Protein AF-A0A7C2XCL0-F1 (afdb_monomer_lite)

Foldseek 3Di:
DDDPVPLDPAPWDKDWDFADDDPDVPDPPPPGRPIDIDTPSFRWDDWDDDDQKIKTWGQQVSVVHQLLPLPDRGATWIWMAGNVVRDIDTPSARFRAAWDDDDQKIKTWGQQVSNNHDLLPPPDRRFTWIWIAGNVVRDIDGPSWGAPDSDWDDDPPDIDGHTDDDDD

pLDDT: mean 84.04, std 18.56, range [31.97, 98.31]

Secondary structure (DSSP, 8-state):
---TT------EEEEEEEPPPP--TTS-S-----EEEEEEEEEEEEEEEETTEEEEEEEHHHHTS-SSSSS-S--EEEEEEETTTTEEEEEEEE--S-EEEETTEEEEEEEHHHHTS-SSSSS-S--EEEEEEETTTTEEEEEEEEEEEEEEEEETTEEEEEEPP---

Sequence (168 aa):
MKPIWAVSVIASILILGTLGLSSNPWMPDNALAQLTITNLGFSISGFLLDGNTLAFSVSESGEGTDLNNDSDTNDRVMHVYDVAADTTTNLELAAGGNFELDGNTLAFLVFESQQGTDLNGDSDTNDSVLHAYNVATDTTTNLELTVFSSNIGVDGNTLAFNAAESGE

Structure (mmCIF, N/CA/C/O backbone):
data_AF-A0A7C2XCL0-F1
#
_entry.id   AF-A0A7C2XCL0-F1
#
loop_
_atom_site.group_PDB
_atom_site.id
_atom_site.type_symbol
_atom_site.label_atom_id
_atom_site.label_alt_id
_atom_site.label_comp_id
_atom_site.label_asym_id
_atom_site.label_entity_id
_atom_site.label_seq_id
_atom_site.pdbx_PDB_ins_code
_atom_site.Cartn_x
_atom_site.Cartn_y
_atom_site.Cartn_z
_atom_site.occupancy
_atom_site.B_iso_or_equiv
_atom_site.auth_seq_id
_atom_site.auth_comp_id
_atom_site.auth_asym_id
_atom_site.auth_atom_id
_atom_site.pdbx_PDB_model_num
ATOM 1 N N . MET A 1 1 ? -23.462 21.934 1.770 1.00 37.75 1 MET A N 1
ATOM 2 C CA . MET A 1 1 ? -23.992 20.581 2.042 1.00 37.75 1 MET A CA 1
ATOM 3 C C . MET A 1 1 ? -24.512 20.012 0.733 1.00 37.75 1 MET A C 1
ATOM 5 O O . MET A 1 1 ? -25.431 20.595 0.170 1.00 37.75 1 MET A O 1
ATOM 9 N N . LYS A 1 2 ? -23.869 18.972 0.192 1.00 35.91 2 LYS A N 1
ATOM 10 C CA . LYS A 1 2 ? -24.334 18.299 -1.032 1.00 35.91 2 LYS A CA 1
ATOM 11 C C . LYS A 1 2 ? -25.440 17.283 -0.669 1.00 35.91 2 LYS A C 1
ATOM 13 O O . LYS A 1 2 ? -25.352 16.687 0.403 1.00 35.91 2 LYS A O 1
ATOM 18 N N . PRO A 1 3 ? -26.495 17.127 -1.488 1.00 31.97 3 PRO A N 1
ATOM 19 C CA . PRO A 1 3 ? -27.638 16.271 -1.170 1.00 31.97 3 PRO A CA 1
ATOM 20 C C . PRO A 1 3 ? -27.330 14.767 -1.303 1.00 31.97 3 PRO A C 1
ATOM 22 O O . PRO A 1 3 ? -26.630 14.341 -2.216 1.00 31.97 3 PRO A O 1
ATOM 25 N N . ILE A 1 4 ? -27.931 13.973 -0.409 1.00 47.56 4 ILE A N 1
ATOM 26 C CA . ILE A 1 4 ? -27.726 12.522 -0.191 1.00 47.56 4 ILE A CA 1
ATOM 27 C C . ILE A 1 4 ? -28.088 11.643 -1.410 1.00 47.56 4 ILE A C 1
ATOM 29 O O . ILE A 1 4 ? -27.643 10.508 -1.509 1.00 47.56 4 ILE A O 1
ATOM 33 N N . TRP A 1 5 ? -28.850 12.160 -2.374 1.00 40.94 5 TRP A N 1
ATOM 34 C CA . TRP A 1 5 ? -29.259 11.438 -3.590 1.00 40.94 5 TRP A CA 1
ATOM 35 C C . TRP A 1 5 ? -28.388 11.743 -4.822 1.00 40.94 5 TRP A C 1
ATOM 37 O O . TRP A 1 5 ? -28.681 11.257 -5.909 1.00 40.94 5 TRP A O 1
ATOM 47 N N . ALA A 1 6 ? -27.321 12.536 -4.662 1.00 32.91 6 ALA A N 1
ATOM 48 C CA . ALA A 1 6 ? -26.333 12.814 -5.709 1.00 32.91 6 ALA A CA 1
ATOM 49 C C . ALA A 1 6 ? -25.064 11.947 -5.594 1.00 32.91 6 ALA A C 1
ATOM 51 O O . ALA A 1 6 ? -24.083 12.208 -6.290 1.00 32.91 6 ALA A O 1
ATOM 52 N N . VAL A 1 7 ? -25.064 10.931 -4.725 1.00 38.62 7 VAL A N 1
ATOM 53 C CA . VAL A 1 7 ? -23.997 9.928 -4.697 1.00 38.62 7 VAL A CA 1
ATOM 54 C C . VAL A 1 7 ? -24.208 9.052 -5.925 1.00 38.62 7 VAL A C 1
ATOM 56 O O . VAL A 1 7 ? -25.071 8.175 -5.948 1.00 38.62 7 VAL A O 1
ATOM 59 N N . SER A 1 8 ? -23.477 9.380 -6.992 1.00 40.03 8 SER A N 1
ATOM 60 C CA . SER A 1 8 ? -23.238 8.466 -8.103 1.00 40.03 8 SER A CA 1
ATOM 61 C C . SER A 1 8 ? -22.913 7.093 -7.515 1.00 40.03 8 SER A C 1
ATOM 63 O O . SER A 1 8 ? -22.256 7.014 -6.479 1.00 40.03 8 SER A O 1
ATOM 65 N N . VAL A 1 9 ? -23.421 6.025 -8.124 1.00 40.53 9 VAL A N 1
ATOM 66 C CA . VAL A 1 9 ? -23.131 4.641 -7.730 1.00 40.53 9 VAL A CA 1
ATOM 67 C C . VAL A 1 9 ? -21.648 4.384 -8.011 1.00 40.53 9 VAL A C 1
ATOM 69 O O . VAL A 1 9 ? -21.281 3.834 -9.041 1.00 40.53 9 VAL A O 1
ATOM 72 N N . ILE A 1 10 ? -20.792 4.878 -7.129 1.00 46.12 10 ILE A N 1
ATOM 73 C CA . ILE A 1 10 ? -19.356 4.652 -7.101 1.00 46.12 10 ILE A CA 1
ATOM 74 C C . ILE A 1 10 ? -19.167 3.558 -6.055 1.00 46.12 10 ILE A C 1
ATOM 76 O O . ILE A 1 10 ? -19.815 3.601 -5.005 1.00 46.12 10 ILE A O 1
ATOM 80 N N . ALA A 1 11 ? -18.385 2.531 -6.380 1.00 53.34 11 ALA A N 1
ATOM 81 C CA . ALA A 1 11 ? -18.171 1.341 -5.563 1.00 53.34 11 ALA A CA 1
ATOM 82 C C . ALA A 1 11 ? -17.728 1.719 -4.139 1.00 53.34 11 ALA A C 1
ATOM 84 O O . ALA A 1 11 ? -16.547 1.899 -3.890 1.00 53.34 11 ALA A O 1
ATOM 85 N N . SER A 1 12 ? -18.692 1.873 -3.229 1.00 62.44 12 SER A N 1
ATOM 86 C CA . SER A 1 12 ? -18.478 2.375 -1.873 1.00 62.44 12 SER A CA 1
ATOM 87 C C . SER A 1 12 ? -18.279 1.211 -0.915 1.00 62.44 12 SER A C 1
ATOM 89 O O . SER A 1 12 ? -19.022 0.227 -0.991 1.00 62.44 12 SER A O 1
ATOM 91 N N . ILE A 1 13 ? -17.342 1.332 0.025 1.00 75.19 13 ILE A N 1
ATOM 92 C CA . ILE A 1 13 ? -17.220 0.350 1.103 1.00 75.19 13 ILE A CA 1
ATOM 93 C C . ILE A 1 13 ? -18.135 0.694 2.285 1.00 75.19 13 ILE A C 1
ATOM 95 O O . ILE A 1 13 ? -18.193 1.835 2.749 1.00 75.19 13 ILE A O 1
ATOM 99 N N . LEU A 1 14 ? -18.868 -0.319 2.756 1.00 74.19 14 LEU A N 1
ATOM 100 C CA . LEU A 1 14 ? -19.764 -0.247 3.906 1.00 74.19 14 LEU A CA 1
ATOM 101 C C . LEU A 1 14 ? -19.235 -1.148 5.020 1.00 74.19 14 LEU A C 1
ATOM 103 O O . LEU A 1 14 ? -19.034 -2.342 4.805 1.00 74.19 14 LEU A O 1
ATOM 107 N N . ILE A 1 15 ? -19.075 -0.588 6.215 1.00 71.50 15 ILE A N 1
ATOM 108 C CA . ILE A 1 15 ? -18.661 -1.328 7.409 1.00 71.50 15 ILE A CA 1
ATOM 109 C C . ILE A 1 15 ? -19.879 -1.538 8.303 1.00 71.50 15 ILE A C 1
ATOM 111 O O . ILE A 1 15 ? -20.634 -0.600 8.567 1.00 71.50 15 ILE A O 1
ATOM 115 N N . LEU A 1 16 ? -20.070 -2.779 8.755 1.00 65.50 16 LEU A N 1
ATOM 116 C CA . LEU A 1 16 ? -21.149 -3.185 9.652 1.00 65.50 16 LEU A CA 1
ATOM 117 C C . LEU A 1 16 ? -20.580 -3.486 11.042 1.00 65.50 16 LEU A C 1
ATOM 119 O O . LEU A 1 16 ? -19.841 -4.453 11.211 1.00 65.50 16 LEU A O 1
ATOM 123 N N . GLY A 1 17 ? -20.964 -2.690 12.040 1.00 60.72 17 GLY A N 1
ATOM 124 C CA . GLY A 1 17 ? -20.638 -2.930 13.450 1.00 60.72 17 GLY A CA 1
ATOM 125 C C . GLY A 1 17 ? -21.863 -3.351 14.264 1.00 60.72 17 GLY A C 1
ATOM 126 O O . GLY A 1 17 ? -22.971 -2.873 14.013 1.00 60.72 17 GLY A O 1
ATOM 127 N N . THR A 1 18 ? -21.683 -4.221 15.262 1.00 56.41 18 THR A N 1
ATOM 128 C CA . THR A 1 18 ? -22.744 -4.600 16.214 1.00 56.41 18 THR A CA 1
ATOM 129 C C . THR A 1 18 ? -22.603 -3.833 17.526 1.00 56.41 18 THR A C 1
ATOM 131 O O . THR A 1 18 ? -21.598 -3.984 18.220 1.00 56.41 18 THR A O 1
ATOM 134 N N . LEU A 1 19 ? -23.624 -3.072 17.925 1.00 54.34 19 LEU A N 1
ATOM 135 C CA . LEU A 1 19 ? -23.718 -2.540 19.289 1.00 54.34 19 LEU A CA 1
ATOM 136 C C . LEU A 1 19 ? -24.223 -3.632 20.247 1.00 54.34 19 LEU A C 1
ATOM 138 O O . LEU A 1 19 ? -25.243 -4.273 19.988 1.00 54.34 19 LEU A O 1
ATOM 142 N N . GLY A 1 20 ? -23.489 -3.859 21.342 1.00 50.53 20 GLY A N 1
ATOM 143 C CA . GLY A 1 20 ? -23.779 -4.898 22.333 1.00 50.53 20 GLY A CA 1
ATOM 144 C C . GLY A 1 20 ? -25.173 -4.786 22.962 1.00 50.53 20 GLY A C 1
ATOM 145 O O . GLY A 1 20 ? -25.697 -3.694 23.181 1.00 50.53 20 GLY A O 1
ATOM 146 N N . LEU A 1 21 ? -25.768 -5.943 23.270 1.00 51.09 21 LEU A N 1
ATOM 147 C CA . LEU A 1 21 ? -27.083 -6.055 23.902 1.00 51.09 21 LEU A CA 1
ATOM 148 C C . LEU A 1 21 ? -27.059 -5.437 25.305 1.00 51.09 21 LEU A C 1
ATOM 150 O O . LEU A 1 21 ? -26.259 -5.837 26.152 1.00 51.09 21 LEU A O 1
ATOM 154 N N . SER A 1 22 ? -27.981 -4.518 25.597 1.00 48.88 22 SER A N 1
ATOM 155 C CA . SER A 1 22 ? -28.279 -4.192 26.991 1.00 48.88 22 SER A CA 1
ATOM 156 C C . SER A 1 22 ? -28.918 -5.423 27.637 1.00 48.88 22 SER A C 1
ATOM 158 O O . SER A 1 22 ? -29.962 -5.881 27.171 1.00 48.88 22 SER A O 1
ATOM 160 N N . SER A 1 23 ? -28.337 -5.946 28.715 1.00 51.66 23 SER A N 1
ATOM 161 C CA . SER A 1 23 ? -28.905 -7.039 29.514 1.00 51.66 23 SER A CA 1
ATOM 162 C C . SER A 1 23 ? -30.081 -6.557 30.375 1.00 51.66 23 SER A C 1
ATOM 164 O O . SER A 1 23 ? -30.092 -6.730 31.591 1.00 51.66 23 SER A O 1
ATOM 166 N N . ASN A 1 24 ? -31.075 -5.908 29.762 1.00 51.81 24 ASN A N 1
ATOM 167 C CA . ASN A 1 24 ? -32.286 -5.486 30.451 1.00 51.81 24 ASN A CA 1
ATOM 168 C C . ASN A 1 24 ? -33.239 -6.690 30.585 1.00 51.81 24 ASN A C 1
ATOM 170 O O . ASN A 1 24 ? -33.809 -7.105 29.575 1.00 51.81 24 ASN A O 1
ATOM 174 N N . PRO A 1 25 ? -33.471 -7.235 31.797 1.00 60.84 25 PRO A N 1
ATOM 175 C CA . PRO A 1 25 ? -34.264 -8.456 31.987 1.00 60.84 25 PRO A CA 1
ATOM 176 C C . PRO A 1 25 ? -35.756 -8.298 31.650 1.00 60.84 25 PRO A C 1
ATOM 178 O O . PRO A 1 25 ? -36.504 -9.269 31.715 1.00 60.84 25 PRO A O 1
ATOM 181 N N . TRP A 1 26 ? -36.201 -7.076 31.339 1.00 63.38 26 TRP A N 1
ATOM 182 C CA . TRP A 1 26 ? -37.605 -6.723 31.114 1.00 63.38 26 TRP A CA 1
ATOM 183 C C . TRP A 1 26 ? -37.945 -6.393 29.651 1.00 63.38 26 TRP A C 1
ATOM 185 O O . TRP A 1 26 ? -39.059 -5.944 29.383 1.00 63.38 26 TRP A O 1
ATOM 195 N N . MET A 1 27 ? -37.026 -6.607 28.700 1.00 55.31 27 MET A N 1
ATOM 196 C CA . MET A 1 27 ? -37.326 -6.535 27.263 1.00 55.31 27 MET A CA 1
ATOM 197 C C . MET A 1 27 ? -37.438 -7.953 26.673 1.00 55.31 27 MET A C 1
ATOM 199 O O . MET A 1 27 ? -36.535 -8.753 26.899 1.00 55.31 27 MET A O 1
ATOM 203 N N . PRO A 1 28 ? -38.518 -8.292 25.938 1.00 53.47 28 PRO A N 1
ATOM 204 C CA . PRO A 1 28 ? -38.598 -9.557 25.205 1.00 53.47 28 PRO A CA 1
ATOM 205 C C . PRO A 1 28 ? -37.502 -9.636 24.119 1.00 53.47 28 PRO A C 1
ATOM 207 O O . PRO A 1 28 ? -36.980 -8.603 23.706 1.00 53.47 28 PRO A O 1
ATOM 210 N N . ASP A 1 29 ? -37.147 -10.857 23.695 1.00 51.31 29 ASP A N 1
ATOM 211 C CA . ASP A 1 29 ? -35.982 -11.280 22.875 1.00 51.31 29 ASP A CA 1
ATOM 212 C C . ASP A 1 29 ? -35.855 -10.687 21.444 1.00 51.31 29 ASP A C 1
ATOM 214 O O . ASP A 1 29 ? -35.452 -11.357 20.494 1.00 51.31 29 ASP A O 1
ATOM 218 N N . ASN A 1 30 ? -36.173 -9.413 21.245 1.00 51.00 30 ASN A N 1
ATOM 219 C CA . ASN A 1 30 ? -36.037 -8.698 19.978 1.00 51.00 30 ASN A CA 1
ATOM 220 C C . ASN A 1 30 ? -35.158 -7.442 20.078 1.00 51.00 30 ASN A C 1
ATOM 222 O O . ASN A 1 30 ? -35.271 -6.541 19.245 1.00 51.00 30 ASN A O 1
ATOM 226 N N . ALA A 1 31 ? -34.240 -7.399 21.050 1.00 53.03 31 ALA A N 1
ATOM 227 C CA . ALA A 1 31 ? -33.105 -6.481 21.024 1.00 53.03 31 ALA A CA 1
ATOM 228 C C . ALA A 1 31 ? -32.174 -6.878 19.865 1.00 53.03 31 ALA A C 1
ATOM 230 O O . ALA A 1 31 ? -31.180 -7.572 20.045 1.00 53.03 31 ALA A O 1
ATOM 231 N N . LEU A 1 32 ? -32.534 -6.497 18.641 1.00 52.66 32 LEU A N 1
ATOM 232 C CA . LEU A 1 32 ? -31.613 -6.558 17.517 1.00 52.66 32 LEU A CA 1
ATOM 233 C C . LEU A 1 32 ? -30.418 -5.684 17.902 1.00 52.66 32 LEU A C 1
ATOM 235 O O . LEU A 1 32 ? -30.609 -4.509 18.220 1.00 52.66 32 LEU A O 1
ATOM 239 N N . ALA A 1 33 ? -29.211 -6.255 17.917 1.00 57.28 33 ALA A N 1
ATOM 240 C CA . ALA A 1 33 ? -27.991 -5.461 17.972 1.00 57.28 33 ALA A CA 1
ATOM 241 C C . ALA A 1 33 ? -28.146 -4.336 16.943 1.00 57.28 33 ALA A C 1
ATOM 243 O O . ALA A 1 33 ? -28.426 -4.606 15.770 1.00 57.28 33 ALA A O 1
ATOM 244 N N . GLN A 1 34 ? -28.080 -3.082 17.392 1.00 61.16 34 GLN A N 1
ATOM 245 C CA . GLN A 1 34 ? -28.217 -1.966 16.474 1.00 61.16 34 GLN A CA 1
ATOM 246 C C . GLN A 1 34 ? -27.005 -2.018 15.551 1.00 61.16 34 GLN A C 1
ATOM 248 O O . GLN A 1 34 ? -25.865 -1.869 15.991 1.00 61.16 34 GLN A O 1
ATOM 253 N N . LEU A 1 35 ? -27.273 -2.327 14.287 1.00 67.50 35 LEU A N 1
ATOM 254 C CA . LEU A 1 35 ? -26.265 -2.359 13.251 1.00 67.50 35 LEU A CA 1
ATOM 255 C C . LEU A 1 35 ? -25.923 -0.913 12.902 1.00 67.50 35 LEU A C 1
ATOM 257 O O . LEU A 1 35 ? -26.791 -0.166 12.441 1.00 67.50 35 LEU A O 1
ATOM 261 N N . THR A 1 36 ? -24.678 -0.517 13.130 1.00 73.81 36 THR A N 1
ATOM 262 C CA . THR A 1 36 ? -24.172 0.759 12.623 1.00 73.81 36 THR A CA 1
ATOM 263 C C . THR A 1 36 ? -23.585 0.508 11.245 1.00 73.81 36 THR A C 1
ATOM 265 O O . THR A 1 36 ? -22.770 -0.399 11.081 1.00 73.81 36 THR A O 1
ATOM 268 N N . ILE A 1 37 ? -24.033 1.291 10.264 1.00 80.50 37 ILE A N 1
ATOM 269 C CA . ILE A 1 37 ? -23.497 1.277 8.904 1.00 80.50 37 ILE A CA 1
ATOM 270 C C . ILE A 1 37 ? -22.663 2.541 8.728 1.00 80.50 37 ILE A C 1
ATOM 272 O O . ILE A 1 37 ? -23.211 3.645 8.769 1.00 80.50 37 ILE A O 1
ATOM 276 N N . THR A 1 38 ? -21.367 2.366 8.491 1.00 83.38 38 THR A N 1
ATOM 277 C CA . THR A 1 38 ? -20.457 3.454 8.117 1.00 83.38 38 THR A CA 1
ATOM 278 C C . THR A 1 38 ? -20.127 3.326 6.637 1.00 83.38 38 THR A C 1
ATOM 280 O O . THR A 1 38 ? -19.670 2.273 6.195 1.00 83.38 38 THR A O 1
ATOM 283 N N . ASN A 1 39 ? -20.384 4.383 5.865 1.00 87.62 39 ASN A N 1
ATOM 284 C CA . ASN A 1 39 ? -19.947 4.492 4.475 1.00 87.62 39 ASN A CA 1
ATOM 285 C C . ASN A 1 39 ? -18.714 5.394 4.425 1.00 87.62 39 ASN A C 1
ATOM 287 O O . ASN A 1 39 ? -18.824 6.566 4.785 1.00 87.62 39 ASN A O 1
ATOM 291 N N . LEU A 1 40 ? -17.580 4.862 3.967 1.00 89.50 40 LEU A N 1
ATOM 292 C CA . LEU A 1 40 ? -16.341 5.642 3.872 1.00 89.50 40 LEU A CA 1
ATOM 293 C C . LEU A 1 40 ? -16.315 6.573 2.651 1.00 89.50 40 LEU A C 1
ATOM 295 O O . LEU A 1 40 ? -15.529 7.510 2.615 1.00 89.50 40 LEU A O 1
ATOM 299 N N . GLY A 1 41 ? -17.183 6.347 1.662 1.00 90.00 41 GLY A N 1
ATOM 300 C CA . GLY A 1 41 ? -17.312 7.218 0.493 1.00 90.00 41 GLY A CA 1
ATOM 301 C C . GLY A 1 41 ? -16.227 7.062 -0.574 1.00 90.00 41 GLY A C 1
ATOM 302 O O . GLY A 1 41 ? -16.256 7.827 -1.528 1.00 90.00 41 GLY A O 1
ATOM 303 N N . PHE A 1 42 ? -15.331 6.081 -0.443 1.00 91.50 42 PHE A N 1
ATOM 304 C CA . PHE A 1 42 ? -14.274 5.804 -1.419 1.00 91.50 42 PHE A CA 1
ATOM 305 C C . PHE A 1 42 ? -14.728 4.884 -2.547 1.00 91.50 42 PHE A C 1
ATOM 307 O O . PHE A 1 42 ? -15.443 3.913 -2.297 1.00 91.50 42 PHE A O 1
ATOM 314 N N . SER A 1 43 ? -14.224 5.140 -3.752 1.00 91.06 43 SER A N 1
ATOM 315 C CA . SER A 1 43 ? -14.253 4.241 -4.904 1.00 91.06 43 SER A CA 1
ATOM 316 C C . SER A 1 43 ? -13.203 3.138 -4.769 1.00 91.06 43 SER A C 1
ATOM 318 O O . SER A 1 43 ? -12.035 3.358 -5.091 1.00 91.06 43 SER A O 1
ATOM 320 N N . ILE A 1 44 ? -13.593 1.944 -4.314 1.00 89.75 44 ILE A N 1
ATOM 321 C CA . ILE A 1 44 ? -12.632 0.860 -4.046 1.00 89.75 44 ILE A CA 1
ATOM 322 C C . ILE A 1 44 ? -12.657 -0.269 -5.081 1.00 89.75 44 ILE A C 1
ATOM 324 O O . ILE A 1 44 ? -13.696 -0.566 -5.673 1.00 89.75 44 ILE A O 1
ATOM 328 N N . SER A 1 45 ? -11.519 -0.953 -5.260 1.00 82.31 45 SER A N 1
ATOM 329 C CA . SER A 1 45 ? -11.408 -2.135 -6.140 1.00 82.31 45 SER A CA 1
ATOM 330 C C . SER A 1 45 ? -11.158 -3.465 -5.407 1.00 82.31 45 SER A C 1
ATOM 332 O O . SER A 1 45 ? -11.043 -4.504 -6.061 1.00 82.31 45 SER A O 1
ATOM 334 N N . GLY A 1 46 ? -11.094 -3.458 -4.076 1.00 86.00 46 GLY A N 1
ATOM 335 C CA . GLY A 1 46 ? -10.867 -4.634 -3.235 1.00 86.00 46 GLY A CA 1
ATOM 336 C C . GLY A 1 46 ? -10.591 -4.218 -1.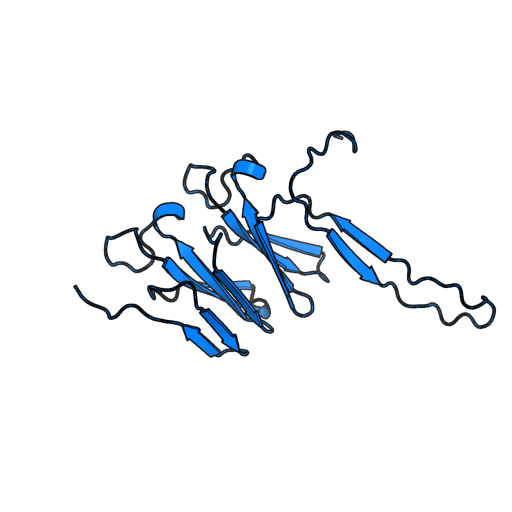793 1.00 86.00 46 GLY A C 1
ATOM 337 O O . GLY A 1 46 ? -10.278 -3.054 -1.544 1.00 86.00 46 GLY A O 1
ATOM 338 N N . PHE A 1 47 ? -10.728 -5.148 -0.849 1.00 94.25 47 PHE A N 1
ATOM 339 C CA . PHE A 1 47 ? -10.413 -4.896 0.553 1.00 94.25 47 PHE A CA 1
ATOM 340 C C . PHE A 1 47 ? -10.025 -6.178 1.291 1.00 94.25 47 PHE A C 1
ATOM 342 O O . PHE A 1 47 ? -10.461 -7.269 0.921 1.00 94.25 47 PHE A O 1
ATOM 349 N N . LEU A 1 48 ? -9.269 -6.015 2.372 1.00 95.75 48 LEU A N 1
ATOM 350 C CA . LEU A 1 48 ? -9.006 -7.024 3.391 1.00 95.75 48 LEU A CA 1
ATOM 351 C C . LEU A 1 48 ? -9.338 -6.433 4.756 1.00 95.75 48 LEU A C 1
ATOM 353 O O . LEU A 1 48 ? -9.051 -5.267 5.016 1.00 95.75 48 LEU A O 1
ATOM 357 N N . LEU A 1 49 ? -9.955 -7.236 5.615 1.00 95.56 49 LEU A N 1
ATOM 358 C CA . LEU A 1 49 ? -10.278 -6.865 6.986 1.00 95.56 49 LEU A CA 1
ATOM 359 C C . LEU A 1 49 ? -9.653 -7.900 7.912 1.00 95.56 49 LEU A C 1
ATOM 361 O O . LEU A 1 49 ? -10.022 -9.072 7.840 1.00 95.56 49 LEU A O 1
ATOM 365 N N . ASP A 1 50 ? -8.777 -7.447 8.799 1.00 95.62 50 ASP A N 1
ATOM 366 C CA . ASP A 1 50 ? -8.312 -8.239 9.930 1.00 95.62 50 ASP A CA 1
ATOM 367 C C . ASP A 1 50 ? -8.412 -7.422 11.217 1.00 95.62 50 ASP A C 1
ATOM 369 O O . ASP A 1 50 ? -7.972 -6.274 11.294 1.00 95.62 50 ASP A O 1
ATOM 373 N N . GLY A 1 51 ? -9.065 -8.008 12.220 1.00 93.25 51 GLY A N 1
ATOM 374 C CA . GLY A 1 51 ? -9.399 -7.350 13.475 1.00 93.25 51 GLY A CA 1
ATOM 375 C C . GLY A 1 51 ? -10.047 -5.980 13.268 1.00 93.25 51 GLY A C 1
ATOM 376 O O . GLY A 1 51 ? -11.233 -5.868 12.958 1.00 93.25 51 GLY A O 1
ATOM 377 N N . ASN A 1 52 ? -9.253 -4.938 13.499 1.00 93.50 52 ASN A N 1
ATOM 378 C CA . ASN A 1 52 ? -9.680 -3.546 13.517 1.00 93.50 52 ASN A CA 1
ATOM 379 C C . ASN A 1 52 ? -9.133 -2.731 12.335 1.00 93.50 52 ASN A C 1
ATOM 381 O O . ASN A 1 52 ? -9.264 -1.508 12.308 1.00 93.50 52 ASN A O 1
ATOM 385 N N . THR A 1 53 ? -8.515 -3.412 11.376 1.00 96.75 53 THR A N 1
ATOM 386 C CA . THR A 1 53 ? -7.788 -2.810 10.268 1.00 96.75 53 THR A CA 1
ATOM 387 C C . THR A 1 53 ? -8.409 -3.253 8.962 1.00 96.75 53 THR A C 1
ATOM 389 O O . THR A 1 53 ? -8.482 -4.440 8.652 1.00 96.75 53 THR A O 1
ATOM 392 N N . LEU A 1 54 ? -8.850 -2.274 8.186 1.00 96.69 54 LEU A N 1
ATOM 393 C CA . LEU A 1 54 ? -9.371 -2.463 6.847 1.00 96.69 54 LEU A CA 1
ATOM 394 C C . LEU A 1 54 ? -8.362 -1.886 5.850 1.00 96.69 54 LEU A C 1
ATOM 396 O O . LEU A 1 54 ? -8.183 -0.673 5.799 1.00 96.69 54 LEU A O 1
ATOM 400 N N . ALA A 1 55 ? -7.727 -2.737 5.051 1.00 97.25 55 ALA A N 1
ATOM 401 C CA . ALA A 1 55 ? -6.863 -2.329 3.946 1.00 97.25 55 ALA A CA 1
ATOM 402 C C . ALA A 1 55 ? -7.653 -2.362 2.634 1.00 97.25 55 ALA A C 1
ATOM 404 O O . ALA A 1 55 ? -8.387 -3.318 2.382 1.00 97.25 55 ALA A O 1
ATOM 405 N N . PHE A 1 56 ? -7.534 -1.333 1.802 1.00 96.56 56 PHE A N 1
ATOM 406 C CA . PHE A 1 56 ? -8.247 -1.241 0.527 1.00 96.56 56 PHE A CA 1
ATOM 407 C C . PHE A 1 56 ? -7.540 -0.293 -0.434 1.00 96.56 56 PHE A C 1
ATOM 409 O O . PHE A 1 56 ? -6.862 0.639 -0.017 1.00 96.56 56 PHE A O 1
ATOM 416 N N . SER A 1 57 ? -7.736 -0.499 -1.734 1.00 96.44 57 SER A N 1
ATOM 417 C CA . SER A 1 57 ? -7.205 0.394 -2.763 1.00 96.44 57 SER A CA 1
ATOM 418 C C . SER A 1 57 ? -8.294 1.322 -3.299 1.00 96.44 57 SER A C 1
ATOM 420 O O . SER A 1 57 ? -9.393 0.869 -3.639 1.00 96.44 57 SER A O 1
ATOM 422 N N . VAL A 1 58 ? -7.990 2.620 -3.364 1.00 96.19 58 VAL A N 1
ATOM 423 C CA . VAL A 1 58 ? -8.897 3.684 -3.822 1.00 96.19 58 VAL A CA 1
ATOM 424 C C . VAL A 1 58 ? -8.531 4.091 -5.239 1.00 96.19 58 VAL A C 1
ATOM 426 O O . VAL A 1 58 ? -7.376 4.395 -5.501 1.00 96.19 58 VAL A O 1
ATOM 429 N N . SER A 1 59 ? -9.497 4.101 -6.157 1.00 95.69 59 SER A N 1
ATOM 430 C CA . SER A 1 59 ? -9.268 4.528 -7.538 1.00 95.69 59 SER A CA 1
ATOM 431 C C . SER A 1 59 ? -9.269 6.047 -7.667 1.00 95.69 59 SER A C 1
ATOM 433 O O . SER A 1 59 ? -10.300 6.684 -7.449 1.00 95.69 59 SER A O 1
ATOM 435 N N . GLU A 1 60 ? -8.163 6.605 -8.141 1.00 95.75 60 GLU A N 1
ATOM 436 C CA . GLU A 1 60 ? -8.003 8.041 -8.381 1.00 95.75 60 GLU A CA 1
ATOM 437 C C . GLU A 1 60 ? -8.998 8.581 -9.401 1.00 95.75 60 GLU A C 1
ATOM 439 O O . GLU A 1 60 ? -9.644 9.596 -9.161 1.00 95.75 60 GLU A O 1
ATOM 444 N N . SER A 1 61 ? -9.221 7.862 -10.505 1.00 95.25 61 SER A N 1
ATOM 445 C CA . SER A 1 61 ? -10.226 8.244 -11.507 1.00 95.25 61 SER A CA 1
ATOM 446 C C . SER A 1 61 ? -11.648 8.251 -10.938 1.00 95.25 61 SER A C 1
ATOM 448 O O . SER A 1 61 ? -12.492 9.034 -11.379 1.00 95.25 61 SER A O 1
ATOM 450 N N . GLY A 1 62 ? -11.918 7.394 -9.946 1.00 92.50 62 GLY A N 1
ATOM 451 C CA . GLY A 1 62 ? -13.183 7.362 -9.217 1.00 92.50 62 GLY A CA 1
ATOM 452 C C . GLY A 1 62 ? -13.356 8.560 -8.284 1.00 92.50 62 GLY A C 1
ATOM 453 O O . GLY A 1 62 ? -14.460 9.096 -8.185 1.00 92.50 62 GLY A O 1
ATOM 454 N N . GLU A 1 63 ? -12.267 9.002 -7.654 1.00 93.56 63 GLU A N 1
ATOM 455 C CA . GLU A 1 63 ? -12.237 10.185 -6.786 1.00 93.56 63 GLU A CA 1
ATOM 456 C C . GLU A 1 63 ? -12.091 11.505 -7.569 1.00 93.56 63 GLU A C 1
ATOM 458 O O . GLU A 1 63 ? -12.459 12.575 -7.081 1.00 93.56 63 GLU A O 1
ATOM 463 N N . GLY A 1 64 ? -11.593 11.444 -8.807 1.00 94.56 64 GLY A N 1
ATOM 464 C CA . GLY A 1 64 ? -11.254 12.605 -9.626 1.00 94.56 64 GLY A CA 1
ATOM 465 C C . GLY A 1 64 ? -10.077 13.412 -9.071 1.00 94.56 64 GLY A C 1
ATOM 466 O O . GLY A 1 64 ? -10.039 14.628 -9.272 1.00 94.56 64 GLY A O 1
ATOM 467 N N . THR A 1 65 ? -9.162 12.764 -8.345 1.00 96.00 65 THR A N 1
ATOM 468 C CA . THR A 1 65 ? -7.985 13.392 -7.736 1.00 96.00 65 THR A CA 1
ATOM 469 C C . THR A 1 65 ? -6.784 12.463 -7.803 1.00 96.00 65 THR A C 1
ATOM 471 O O . THR A 1 65 ? -6.938 11.254 -7.669 1.00 96.00 65 THR A O 1
ATOM 474 N N . ASP A 1 66 ? -5.617 13.070 -7.979 1.00 97.56 66 ASP A N 1
ATOM 475 C CA . ASP A 1 66 ? -4.302 12.455 -7.817 1.00 97.56 66 ASP A CA 1
ATOM 476 C C . ASP A 1 66 ? -4.086 12.191 -6.310 1.00 97.56 66 ASP A C 1
ATOM 478 O O . ASP A 1 66 ? -4.237 13.112 -5.495 1.00 97.56 66 ASP A O 1
ATOM 482 N N . LEU A 1 67 ? -3.879 10.930 -5.928 1.00 97.81 67 LEU A N 1
ATOM 483 C CA . LEU A 1 67 ? -3.760 10.453 -4.545 1.00 97.81 67 LEU A CA 1
ATOM 484 C C . LEU A 1 67 ? -2.333 9.999 -4.206 1.00 97.81 67 LEU A C 1
ATOM 486 O O . LEU A 1 67 ? -2.003 9.947 -3.018 1.00 97.81 67 LEU A O 1
ATOM 490 N N . ASN A 1 68 ? -1.514 9.649 -5.198 1.00 97.81 68 ASN A N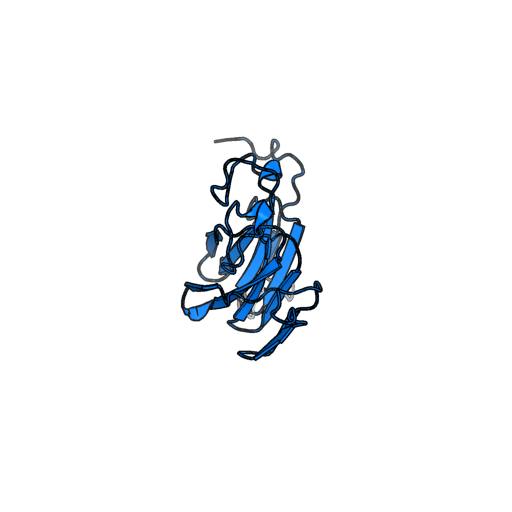 1
ATOM 491 C CA . ASN A 1 68 ? -0.102 9.264 -5.053 1.00 97.81 68 ASN A CA 1
ATOM 492 C C . ASN A 1 68 ? 0.879 10.402 -5.419 1.00 97.81 68 ASN A C 1
ATOM 494 O O . ASN A 1 68 ? 2.082 10.265 -5.201 1.00 97.81 68 ASN A O 1
ATOM 498 N N . ASN A 1 69 ? 0.370 11.545 -5.885 1.00 97.38 69 ASN A N 1
ATOM 499 C CA . ASN A 1 69 ? 1.104 12.716 -6.365 1.00 97.38 69 ASN A CA 1
ATOM 500 C C . ASN A 1 69 ? 1.973 12.448 -7.607 1.00 97.38 69 ASN A C 1
ATOM 502 O O . ASN A 1 69 ? 3.022 13.084 -7.774 1.00 97.38 69 ASN A O 1
ATOM 506 N N . ASP A 1 70 ? 1.553 11.532 -8.479 1.00 97.06 70 ASP A N 1
ATOM 507 C CA . ASP A 1 70 ? 2.288 11.163 -9.693 1.00 97.06 70 ASP A CA 1
ATOM 508 C C . ASP A 1 70 ? 1.922 12.021 -10.927 1.00 97.06 70 ASP A C 1
ATOM 510 O O . ASP A 1 70 ? 2.541 11.915 -11.987 1.00 97.06 70 ASP A O 1
ATOM 514 N N . SER A 1 71 ? 1.013 12.988 -10.755 1.00 96.88 71 SER A N 1
ATOM 515 C CA . SER A 1 71 ? 0.478 13.881 -11.792 1.00 96.88 71 SER A CA 1
ATOM 516 C C . SER A 1 71 ? -0.504 13.244 -12.777 1.00 96.88 71 SER A C 1
ATOM 518 O O . SER A 1 71 ? -0.812 13.876 -13.801 1.00 96.88 71 SER A O 1
ATOM 520 N N . ASP A 1 72 ? -1.048 12.065 -12.484 1.00 96.81 72 ASP A N 1
ATOM 521 C CA . ASP A 1 72 ? -2.198 11.528 -13.193 1.00 96.81 72 ASP A CA 1
ATOM 522 C C . ASP A 1 72 ? -3.342 11.072 -12.256 1.00 96.81 72 ASP A C 1
ATOM 524 O O . ASP A 1 72 ? -3.507 11.616 -11.170 1.00 96.81 72 ASP A O 1
ATOM 528 N N . THR A 1 73 ? -4.309 10.310 -12.772 1.00 96.94 73 THR A N 1
ATOM 529 C CA . THR A 1 73 ? -5.489 9.856 -11.999 1.00 96.94 73 THR A CA 1
ATOM 530 C C . THR A 1 73 ? -5.892 8.427 -12.367 1.00 96.94 73 THR A C 1
ATOM 532 O O . THR A 1 73 ? -7.050 8.025 -12.219 1.00 96.94 73 THR A O 1
ATOM 535 N N . ASN A 1 74 ? -4.994 7.660 -12.969 1.00 95.69 74 ASN A N 1
ATOM 536 C CA . ASN A 1 74 ? -5.289 6.337 -13.500 1.00 95.69 74 ASN A CA 1
ATOM 537 C C . ASN A 1 74 ? -4.983 5.237 -12.487 1.00 95.69 74 ASN A C 1
ATOM 539 O O . ASN A 1 74 ? -5.268 4.064 -12.766 1.00 95.69 74 ASN A O 1
ATOM 543 N N . ASP A 1 75 ? -4.488 5.607 -11.308 1.00 95.94 75 ASP A N 1
ATOM 544 C CA . ASP A 1 75 ? -3.994 4.650 -10.349 1.00 95.94 75 ASP A CA 1
ATOM 545 C C . ASP A 1 75 ? -5.025 4.263 -9.308 1.00 95.94 75 ASP A C 1
ATOM 547 O O . ASP A 1 75 ? -6.183 4.707 -9.229 1.00 95.94 75 ASP A O 1
ATOM 551 N N . ARG A 1 76 ? -4.575 3.301 -8.519 1.00 96.00 76 ARG A N 1
ATOM 552 C CA . ARG A 1 76 ? -5.247 2.850 -7.324 1.00 96.00 76 ARG A CA 1
ATOM 553 C C . ARG A 1 76 ? -4.259 2.959 -6.189 1.00 96.00 76 ARG A C 1
ATOM 555 O O . ARG A 1 76 ? -3.194 2.353 -6.249 1.00 96.00 76 ARG A O 1
ATOM 562 N N . VAL A 1 77 ? -4.650 3.674 -5.149 1.00 97.56 77 VAL A N 1
ATOM 563 C CA . VAL A 1 77 ? -3.748 4.040 -4.067 1.00 97.56 77 VAL A CA 1
ATOM 564 C C . VAL A 1 77 ? -4.145 3.323 -2.787 1.00 97.56 77 VAL A C 1
ATOM 566 O O . VAL A 1 77 ? -5.327 3.287 -2.425 1.00 97.56 77 VAL A O 1
ATOM 569 N N . MET A 1 78 ? -3.171 2.710 -2.114 1.00 98.00 78 MET A N 1
ATOM 570 C CA . MET A 1 78 ? -3.422 1.940 -0.897 1.00 98.00 78 MET A CA 1
ATOM 571 C C . MET A 1 78 ? -3.867 2.849 0.241 1.00 98.00 78 MET A C 1
ATOM 573 O O . MET A 1 78 ? -3.243 3.868 0.528 1.00 98.00 78 MET A O 1
ATOM 577 N N . HIS A 1 79 ? -4.939 2.446 0.906 1.00 97.81 79 HIS A N 1
ATOM 578 C CA . HIS A 1 79 ? -5.474 3.089 2.090 1.00 97.81 79 HIS A CA 1
ATOM 579 C C . HIS A 1 79 ? -5.639 2.064 3.207 1.00 97.81 79 HIS A C 1
ATOM 581 O O . HIS A 1 79 ? -5.919 0.883 2.975 1.00 97.81 79 HIS A O 1
ATOM 587 N N . VAL A 1 80 ? -5.508 2.546 4.438 1.00 97.56 80 VAL A N 1
ATOM 588 C CA . VAL A 1 80 ? -5.790 1.775 5.646 1.00 97.56 80 VAL A CA 1
ATOM 589 C C . VAL A 1 80 ? -6.800 2.536 6.484 1.00 97.56 80 VAL A C 1
ATOM 591 O O . VAL A 1 80 ? -6.651 3.731 6.719 1.00 97.56 80 VAL A O 1
ATOM 594 N N . TYR A 1 81 ? -7.834 1.846 6.943 1.00 96.69 81 TYR A N 1
ATOM 595 C CA . TYR A 1 81 ? -8.824 2.379 7.863 1.00 96.69 81 TYR A CA 1
ATOM 596 C C . TYR A 1 81 ? -8.764 1.639 9.199 1.00 96.69 81 TYR A C 1
ATOM 598 O O . TYR A 1 81 ? -8.884 0.412 9.249 1.00 96.69 81 TYR A O 1
ATOM 606 N N . ASP A 1 82 ? -8.593 2.401 10.277 1.00 95.25 82 ASP A N 1
ATOM 607 C CA . ASP A 1 82 ? -8.711 1.922 11.653 1.00 95.25 82 ASP A CA 1
ATOM 608 C C . ASP A 1 82 ? -10.168 2.063 12.110 1.00 95.25 82 ASP A C 1
ATOM 610 O O . ASP A 1 82 ? -10.699 3.166 12.267 1.00 95.25 82 ASP A O 1
ATOM 614 N N . VAL A 1 83 ? -10.813 0.922 12.352 1.00 91.88 83 VAL A N 1
ATOM 615 C CA . VAL A 1 83 ? -12.234 0.824 12.706 1.00 91.88 83 VAL A CA 1
ATOM 616 C C . VAL A 1 83 ? -12.553 1.425 14.080 1.00 91.88 83 VAL A C 1
ATOM 618 O O . VAL A 1 83 ? -13.673 1.885 14.296 1.00 91.88 83 VAL A O 1
ATOM 621 N N . ALA A 1 84 ? -11.604 1.434 15.015 1.00 90.88 84 ALA A N 1
ATOM 622 C CA . ALA A 1 84 ? -11.818 1.900 16.388 1.00 90.88 84 ALA A CA 1
ATOM 623 C C . ALA A 1 84 ? -11.473 3.376 16.523 1.00 90.88 84 ALA A C 1
ATOM 625 O O . ALA A 1 84 ? -12.125 4.078 17.297 1.00 90.88 84 ALA A O 1
ATOM 626 N N . ALA A 1 85 ? -10.462 3.835 15.787 1.00 91.50 85 ALA A N 1
ATOM 627 C CA . ALA A 1 85 ? -10.115 5.244 15.715 1.00 91.50 85 ALA A CA 1
ATOM 628 C C . ALA A 1 85 ? -11.038 6.034 14.768 1.00 91.50 85 ALA A C 1
ATOM 630 O O . ALA A 1 85 ? -11.125 7.250 14.922 1.00 91.50 85 ALA A O 1
ATOM 631 N N . ASP A 1 86 ? -11.743 5.362 13.845 1.00 91.56 86 ASP A N 1
ATOM 632 C CA . ASP A 1 86 ? -12.547 5.986 12.778 1.00 91.56 86 ASP A CA 1
ATOM 633 C C . ASP A 1 86 ? -11.686 6.919 11.907 1.00 91.56 86 ASP A C 1
ATOM 635 O O . ASP A 1 86 ? -12.029 8.066 11.614 1.00 91.56 86 ASP A O 1
ATOM 639 N N . THR A 1 87 ? -10.501 6.429 11.530 1.00 94.25 87 THR A N 1
ATOM 640 C CA . THR A 1 87 ? -9.504 7.185 10.761 1.00 94.25 87 THR A CA 1
ATOM 641 C C . THR A 1 87 ? -9.079 6.419 9.522 1.00 94.25 87 THR A C 1
ATOM 643 O O . THR A 1 87 ? -8.741 5.241 9.608 1.00 94.25 87 THR A O 1
ATOM 646 N N . THR A 1 88 ? -9.052 7.106 8.378 1.00 96.38 88 THR A N 1
ATOM 647 C CA . THR A 1 88 ? -8.471 6.587 7.132 1.00 96.38 88 THR A CA 1
ATOM 648 C C . THR A 1 88 ? -7.130 7.263 6.869 1.00 96.38 88 THR A C 1
ATOM 650 O O . THR A 1 88 ? -7.056 8.492 6.891 1.00 96.38 88 THR A O 1
ATOM 653 N N . THR A 1 89 ? -6.115 6.467 6.556 1.00 97.44 89 THR A N 1
ATOM 654 C CA . THR A 1 89 ? -4.789 6.909 6.124 1.00 97.44 89 THR A CA 1
ATOM 655 C C . THR A 1 89 ? -4.606 6.557 4.649 1.00 97.44 89 THR A C 1
ATOM 657 O O . THR A 1 89 ? -4.746 5.393 4.272 1.00 97.44 89 THR A O 1
ATOM 660 N N . ASN A 1 90 ? -4.305 7.558 3.819 1.00 97.75 90 ASN A N 1
ATOM 661 C CA . ASN A 1 90 ? -3.785 7.356 2.467 1.00 97.75 90 ASN A CA 1
ATOM 662 C C . ASN A 1 90 ? -2.290 7.038 2.579 1.00 97.75 90 ASN A C 1
ATOM 664 O O . ASN A 1 90 ? -1.561 7.820 3.186 1.00 97.75 90 ASN A O 1
ATOM 668 N N . LEU A 1 91 ? -1.838 5.913 2.023 1.00 98.06 91 LEU A N 1
ATOM 669 C CA . LEU A 1 91 ? -0.416 5.564 2.031 1.00 98.06 91 LEU A CA 1
ATOM 670 C C . LEU A 1 91 ? 0.367 6.229 0.891 1.00 98.06 91 LEU A C 1
ATOM 672 O O . LEU A 1 91 ? 1.583 6.089 0.867 1.00 98.06 91 LEU A O 1
ATOM 676 N N . GLU A 1 92 ? -0.311 6.916 -0.037 1.00 98.06 92 GLU A N 1
ATOM 677 C CA . GLU A 1 92 ? 0.269 7.606 -1.206 1.00 98.06 92 GLU A CA 1
ATOM 678 C C . GLU A 1 92 ? 1.043 6.669 -2.151 1.00 98.06 92 GLU A C 1
ATOM 680 O O . GLU A 1 92 ? 1.894 7.095 -2.930 1.00 98.06 92 GLU A O 1
ATOM 685 N N . LEU A 1 93 ? 0.728 5.371 -2.085 1.00 98.31 93 LEU A N 1
ATOM 686 C CA . LEU A 1 93 ? 1.389 4.326 -2.856 1.00 98.31 93 LEU A CA 1
ATOM 687 C C . LEU A 1 93 ? 0.446 3.683 -3.868 1.00 98.31 93 LEU A C 1
ATOM 689 O O . LEU A 1 93 ? -0.617 3.173 -3.495 1.00 98.31 93 LEU A O 1
ATOM 693 N N . ALA A 1 94 ? 0.875 3.667 -5.129 1.00 97.31 94 ALA A N 1
ATOM 694 C CA . ALA A 1 94 ? 0.191 3.091 -6.279 1.00 97.31 94 ALA A CA 1
ATOM 695 C C . ALA A 1 94 ? 0.144 1.556 -6.199 1.00 97.31 94 ALA A C 1
ATOM 697 O O . ALA A 1 94 ? 0.920 0.824 -6.817 1.00 97.31 94 ALA A O 1
ATOM 698 N N . ALA A 1 95 ? -0.776 1.062 -5.377 1.00 95.12 95 ALA A N 1
ATOM 699 C CA . ALA A 1 95 ? -0.954 -0.339 -5.040 1.00 95.12 95 ALA A CA 1
ATOM 700 C C . ALA A 1 95 ? -2.416 -0.751 -5.246 1.00 95.12 95 ALA A C 1
ATOM 702 O O . ALA A 1 95 ? -3.243 -0.816 -4.333 1.00 95.12 95 ALA A O 1
ATOM 703 N N . GLY A 1 96 ? -2.735 -1.040 -6.506 1.00 84.62 96 GLY A N 1
ATOM 704 C CA . GLY A 1 96 ? -4.068 -1.438 -6.957 1.00 84.62 96 GLY A CA 1
ATOM 705 C C . GLY A 1 96 ? -4.321 -2.929 -7.106 1.00 84.62 96 GLY A C 1
ATOM 706 O O . GLY A 1 96 ? -5.459 -3.316 -7.399 1.00 84.62 96 GLY A O 1
ATOM 707 N N . GLY A 1 97 ? -3.255 -3.721 -7.005 1.00 83.19 97 GLY A N 1
ATOM 708 C CA . GLY A 1 97 ? -3.234 -5.148 -7.295 1.00 83.19 97 GLY A CA 1
ATOM 709 C C . GLY A 1 97 ? -3.238 -5.985 -6.025 1.00 83.19 97 GLY A C 1
ATOM 710 O O . GLY A 1 97 ? -4.239 -6.049 -5.315 1.00 83.19 97 GLY A O 1
ATOM 711 N N . ASN A 1 98 ? -2.117 -6.653 -5.771 1.00 88.38 98 ASN A N 1
ATOM 712 C CA . ASN A 1 98 ? -2.013 -7.688 -4.756 1.00 88.38 98 ASN A CA 1
ATOM 713 C C . ASN A 1 98 ? -1.517 -7.111 -3.435 1.00 88.38 98 ASN A C 1
ATOM 715 O O . ASN A 1 98 ? -0.435 -6.528 -3.363 1.00 88.38 98 ASN A O 1
ATOM 719 N N . PHE A 1 99 ? -2.333 -7.301 -2.405 1.00 94.88 99 PHE A N 1
ATOM 720 C CA . PHE A 1 99 ? -2.032 -6.972 -1.024 1.00 94.88 99 PHE A CA 1
ATOM 721 C C . PHE A 1 99 ? -2.586 -8.070 -0.116 1.00 94.88 99 PHE A C 1
ATOM 723 O O . PHE A 1 99 ? -3.598 -8.685 -0.442 1.00 94.88 99 PHE A O 1
ATOM 730 N N . GLU A 1 100 ? -1.907 -8.314 0.994 1.00 96.50 100 GLU A N 1
ATOM 731 C CA . GLU A 1 100 ? -2.241 -9.318 2.003 1.00 96.50 100 GLU A CA 1
ATOM 732 C C . GLU A 1 100 ? -2.100 -8.681 3.386 1.00 96.50 100 GLU A C 1
ATOM 734 O O . GLU A 1 100 ? -1.192 -7.878 3.614 1.00 96.50 100 GLU A O 1
ATOM 739 N N . LEU A 1 101 ? -3.005 -9.020 4.300 1.00 97.12 101 LEU A N 1
ATOM 740 C CA . LEU A 1 101 ? -3.084 -8.439 5.638 1.00 97.12 101 LEU A CA 1
ATOM 741 C C . LEU A 1 101 ? -3.184 -9.561 6.670 1.00 97.12 101 LEU A C 1
ATOM 743 O O . LEU A 1 101 ? -4.120 -10.356 6.611 1.00 97.12 101 LEU A O 1
ATOM 747 N N . ASP A 1 102 ? -2.256 -9.578 7.625 1.00 97.31 102 ASP A N 1
ATOM 748 C CA . ASP A 1 102 ? -2.331 -10.430 8.812 1.00 97.31 102 ASP A CA 1
ATOM 749 C C . ASP A 1 102 ? -1.765 -9.701 10.038 1.00 97.31 102 ASP A C 1
ATOM 751 O O . ASP A 1 102 ? -0.632 -9.202 10.051 1.00 97.31 102 ASP A O 1
ATOM 755 N N . GLY A 1 103 ? -2.588 -9.590 11.077 1.00 95.50 103 GLY A N 1
ATOM 756 C CA . GLY A 1 103 ? -2.312 -8.835 12.287 1.00 95.50 103 GLY A CA 1
ATOM 757 C C . GLY A 1 103 ? -1.929 -7.385 11.993 1.00 95.50 103 GLY A C 1
ATOM 758 O O . GLY A 1 103 ? -2.741 -6.570 11.563 1.00 95.50 103 GLY A O 1
ATOM 759 N N . ASN A 1 104 ? -0.664 -7.054 12.262 1.00 95.75 104 ASN A N 1
ATOM 760 C CA . ASN A 1 104 ? -0.129 -5.704 12.077 1.00 95.75 104 ASN A CA 1
ATOM 761 C C . ASN A 1 104 ? 0.641 -5.533 10.764 1.00 95.75 104 ASN A C 1
ATOM 763 O O . ASN A 1 104 ? 1.263 -4.489 10.576 1.00 95.75 104 ASN A O 1
ATOM 767 N N . THR A 1 105 ? 0.667 -6.539 9.893 1.00 97.69 105 THR A N 1
ATOM 768 C CA . THR A 1 105 ? 1.474 -6.517 8.676 1.00 97.69 105 THR A CA 1
ATOM 769 C C . THR A 1 105 ? 0.575 -6.523 7.454 1.00 97.69 105 THR A C 1
ATOM 771 O O . THR A 1 105 ? -0.110 -7.499 7.165 1.00 97.69 105 THR A O 1
ATOM 774 N N . LEU A 1 106 ? 0.610 -5.409 6.728 1.00 97.69 106 LEU A N 1
ATOM 775 C CA . LEU A 1 106 ? 0.039 -5.270 5.398 1.00 97.69 106 LEU A CA 1
ATOM 776 C C . LEU A 1 106 ? 1.188 -5.315 4.390 1.00 97.69 106 LEU A C 1
ATOM 778 O O . LEU A 1 106 ? 2.011 -4.403 4.359 1.00 97.69 106 LEU A O 1
ATOM 782 N N . ALA A 1 107 ? 1.255 -6.363 3.577 1.00 97.25 107 ALA A N 1
ATOM 783 C CA . ALA A 1 107 ? 2.199 -6.449 2.468 1.00 97.25 107 ALA A CA 1
ATOM 784 C C . ALA A 1 107 ? 1.482 -6.137 1.160 1.00 97.25 107 ALA A C 1
ATOM 786 O O . ALA A 1 107 ? 0.353 -6.577 0.960 1.00 97.25 107 ALA A O 1
ATOM 787 N N . PHE A 1 108 ? 2.121 -5.386 0.272 1.00 96.50 108 PHE A N 1
ATOM 788 C CA . PHE A 1 108 ? 1.535 -4.997 -1.007 1.00 96.50 108 PHE A CA 1
ATOM 789 C C . PHE A 1 108 ? 2.610 -4.671 -2.035 1.00 96.50 108 PHE A C 1
ATOM 791 O O . PHE A 1 108 ? 3.755 -4.384 -1.691 1.00 96.50 108 PHE A O 1
ATOM 798 N N . LEU A 1 109 ? 2.232 -4.737 -3.307 1.00 96.00 109 LEU A N 1
ATOM 799 C CA . LEU A 1 109 ? 3.105 -4.388 -4.422 1.00 96.00 109 LEU A CA 1
ATOM 800 C C . LEU A 1 109 ? 2.779 -2.983 -4.924 1.00 96.00 109 LEU A C 1
ATOM 802 O O . LEU A 1 109 ? 1.608 -2.673 -5.156 1.00 96.00 109 LEU A O 1
ATOM 806 N N . VAL A 1 110 ? 3.817 -2.171 -5.113 1.00 96.50 110 VAL A N 1
ATOM 807 C CA . VAL A 1 110 ? 3.734 -0.841 -5.727 1.00 96.50 110 VAL A CA 1
ATOM 808 C C . VAL A 1 110 ? 4.335 -0.926 -7.120 1.00 96.50 110 VAL A C 1
ATOM 810 O O . VAL A 1 110 ? 5.446 -1.433 -7.265 1.00 96.50 110 VAL A O 1
ATOM 813 N N . PHE A 1 111 ? 3.601 -0.484 -8.141 1.00 95.38 111 PHE A N 1
ATOM 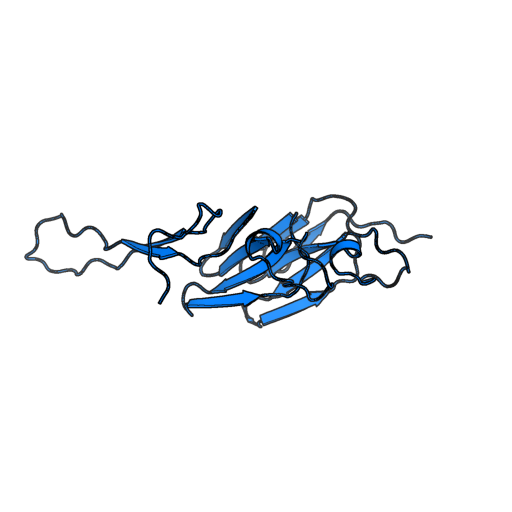814 C CA . PHE A 1 111 ? 4.101 -0.513 -9.514 1.00 95.38 111 PHE A CA 1
ATOM 815 C C . PHE A 1 111 ? 4.814 0.803 -9.827 1.00 95.38 111 PHE A C 1
ATOM 817 O O . PHE A 1 111 ? 4.192 1.859 -9.794 1.00 95.38 111 PHE A O 1
ATOM 824 N N . GLU A 1 112 ? 6.110 0.757 -10.125 1.00 96.00 112 GLU A N 1
ATOM 825 C CA . GLU A 1 112 ? 6.952 1.954 -10.284 1.00 96.00 112 GLU A CA 1
ATOM 826 C C . GLU A 1 112 ? 6.440 2.923 -11.351 1.00 96.00 112 GLU A C 1
ATOM 828 O O . GLU A 1 112 ? 6.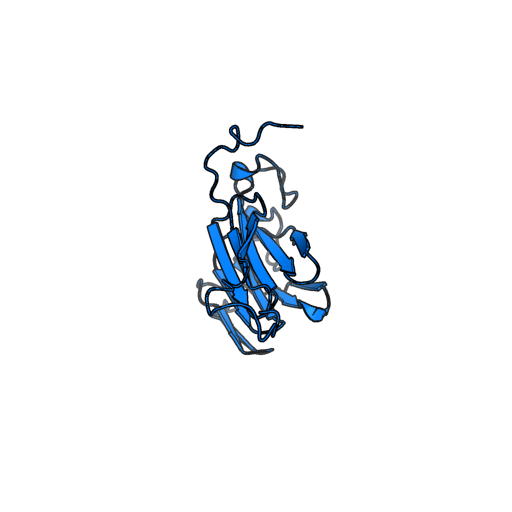395 4.131 -11.124 1.00 96.00 112 GLU A O 1
ATOM 833 N N . SER A 1 113 ? 5.973 2.402 -12.488 1.00 95.75 113 SER A N 1
ATOM 834 C CA . SER A 1 113 ? 5.399 3.225 -13.558 1.00 95.75 113 SER A CA 1
ATOM 835 C C . SER A 1 113 ? 4.127 3.966 -13.141 1.00 95.75 113 SER A C 1
ATOM 837 O O . SER A 1 113 ? 3.878 5.039 -13.677 1.00 95.75 113 SER A O 1
ATOM 839 N N . GLN A 1 114 ? 3.370 3.419 -12.185 1.00 96.94 114 GLN A N 1
ATOM 840 C CA . GLN A 1 114 ? 2.192 4.046 -11.570 1.00 96.94 114 GLN A CA 1
ATOM 841 C C . GLN A 1 114 ? 2.552 4.907 -10.359 1.00 96.94 114 GLN A C 1
ATOM 843 O O . GLN A 1 114 ? 1.764 5.707 -9.894 1.00 96.94 114 GLN A O 1
ATOM 848 N N . GLN A 1 115 ? 3.728 4.711 -9.768 1.00 97.81 115 GLN A N 1
ATOM 849 C CA . GLN A 1 115 ? 4.219 5.597 -8.716 1.00 97.81 115 GLN A CA 1
ATOM 850 C C . GLN A 1 115 ? 4.948 6.816 -9.304 1.00 97.81 115 GLN A C 1
ATOM 852 O O . GLN A 1 115 ? 5.205 7.791 -8.599 1.00 97.81 115 GLN A O 1
ATOM 857 N N . GLY A 1 116 ? 5.350 6.740 -10.575 1.00 96.56 116 GLY A N 1
ATOM 858 C CA . GLY A 1 116 ? 6.147 7.759 -11.249 1.00 96.56 116 GLY A CA 1
ATOM 859 C C . GLY A 1 116 ? 7.609 7.815 -10.787 1.00 96.56 116 GLY A C 1
ATOM 860 O O . GLY A 1 116 ? 8.296 8.800 -11.067 1.00 96.56 116 GLY A O 1
ATOM 861 N N . THR A 1 117 ? 8.109 6.791 -10.086 1.00 96.56 117 THR A N 1
ATOM 862 C CA . THR A 1 117 ? 9.501 6.732 -9.611 1.00 96.56 117 THR A CA 1
ATOM 863 C C . THR A 1 117 ? 10.051 5.312 -9.626 1.00 96.56 117 THR A C 1
ATOM 865 O O . THR A 1 117 ? 9.327 4.354 -9.379 1.00 96.56 117 THR A O 1
ATOM 868 N N . ASP A 1 118 ? 11.355 5.219 -9.869 1.00 96.56 118 ASP A N 1
ATOM 869 C CA . ASP A 1 118 ? 12.177 4.035 -9.620 1.00 96.56 118 ASP A CA 1
ATOM 870 C C . ASP A 1 118 ? 12.268 3.824 -8.093 1.00 96.56 118 ASP A C 1
ATOM 872 O O . ASP A 1 118 ? 12.713 4.716 -7.359 1.00 96.56 118 ASP A O 1
ATOM 876 N N . LEU A 1 119 ? 11.736 2.702 -7.609 1.00 96.81 119 LEU A N 1
ATOM 877 C CA . LEU A 1 119 ? 11.614 2.343 -6.194 1.00 96.81 119 LEU A CA 1
ATOM 878 C C . LEU A 1 119 ? 12.654 1.297 -5.785 1.00 96.81 119 LEU A C 1
ATOM 880 O O . LEU A 1 119 ? 12.952 1.196 -4.593 1.00 96.81 119 LEU A O 1
ATOM 884 N N . ASN A 1 120 ? 13.179 0.511 -6.723 1.00 95.12 120 ASN A N 1
ATOM 885 C CA . ASN A 1 120 ? 14.184 -0.524 -6.471 1.00 95.12 120 ASN A CA 1
ATOM 886 C C . ASN A 1 120 ? 15.627 -0.060 -6.799 1.00 95.12 120 ASN A C 1
ATOM 888 O O . ASN A 1 120 ? 16.593 -0.691 -6.366 1.00 95.12 120 ASN A O 1
ATOM 892 N N . GLY A 1 121 ? 15.785 1.068 -7.493 1.00 95.56 121 GLY A N 1
ATOM 893 C CA . GLY A 1 121 ? 17.051 1.691 -7.864 1.00 95.56 121 GLY A CA 1
ATOM 894 C C . GLY A 1 121 ? 17.744 1.091 -9.091 1.00 95.56 121 GLY A C 1
ATOM 895 O O . GLY A 1 121 ? 18.948 1.328 -9.261 1.00 95.56 121 GLY A O 1
ATOM 896 N N . ASP A 1 122 ? 17.055 0.306 -9.920 1.00 93.75 122 ASP A N 1
ATOM 897 C CA . ASP A 1 122 ? 17.642 -0.375 -11.081 1.00 93.75 122 ASP A CA 1
ATOM 898 C C . ASP A 1 122 ? 17.545 0.414 -12.400 1.00 93.75 122 ASP A C 1
ATOM 900 O O . ASP A 1 122 ? 18.114 0.002 -13.414 1.00 93.75 122 ASP A O 1
ATOM 904 N N . SER A 1 123 ? 16.960 1.616 -12.366 1.00 94.88 123 SER A N 1
ATOM 905 C CA . SER A 1 123 ? 16.746 2.493 -13.525 1.00 94.88 123 SER A CA 1
ATOM 906 C C . SER A 1 123 ? 15.759 1.973 -14.583 1.00 94.88 123 SER A C 1
ATOM 908 O O . SER A 1 123 ? 15.700 2.555 -15.675 1.00 94.88 123 SER A O 1
ATOM 910 N N . ASP A 1 124 ? 14.978 0.936 -14.285 1.00 92.69 124 ASP A N 1
ATOM 911 C CA . ASP A 1 124 ? 13.707 0.618 -14.938 1.00 92.69 124 ASP A CA 1
ATOM 912 C C . ASP A 1 124 ? 12.553 1.148 -14.057 1.00 92.69 124 ASP A C 1
ATOM 914 O O . ASP A 1 124 ? 12.738 1.524 -12.905 1.00 92.69 124 ASP A O 1
ATOM 918 N N . THR A 1 125 ? 11.364 1.319 -14.631 1.00 94.81 125 THR A N 1
ATOM 919 C CA . THR A 1 125 ? 10.139 1.641 -13.874 1.00 94.81 125 THR A CA 1
ATOM 920 C C . THR A 1 125 ? 9.038 0.621 -14.130 1.00 94.81 125 THR A C 1
ATOM 922 O O . THR A 1 125 ? 7.851 0.867 -13.896 1.00 94.81 125 THR A O 1
ATOM 925 N N . ASN A 1 126 ? 9.405 -0.532 -14.674 1.00 92.56 126 ASN A N 1
ATOM 926 C CA . ASN A 1 126 ? 8.481 -1.595 -15.011 1.00 92.56 126 ASN A CA 1
ATOM 927 C C . ASN A 1 126 ? 8.479 -2.713 -13.955 1.00 92.56 126 ASN A C 1
ATOM 929 O O . ASN A 1 126 ? 8.108 -3.848 -14.271 1.00 92.56 126 ASN A O 1
ATOM 933 N N . ASP A 1 127 ? 8.791 -2.380 -12.697 1.00 92.44 127 ASP A N 1
ATOM 934 C CA . ASP A 1 127 ? 8.823 -3.332 -11.593 1.00 92.44 127 ASP A CA 1
ATOM 935 C C . ASP A 1 127 ? 7.701 -3.142 -10.576 1.00 92.44 127 ASP A C 1
ATOM 937 O O . ASP A 1 127 ? 7.251 -2.045 -10.239 1.00 92.44 127 ASP A O 1
ATOM 941 N N . SER A 1 128 ? 7.233 -4.281 -10.065 1.00 93.75 128 SER A N 1
ATOM 942 C CA . SER A 1 128 ? 6.358 -4.349 -8.899 1.00 93.75 128 SER A CA 1
ATOM 943 C C . SER A 1 128 ? 7.211 -4.546 -7.651 1.00 93.75 128 SER A C 1
ATOM 945 O O . SER A 1 128 ? 7.725 -5.644 -7.420 1.00 93.75 128 SER A O 1
ATOM 947 N N . VAL A 1 129 ? 7.337 -3.496 -6.844 1.00 95.12 129 VAL A N 1
ATOM 948 C CA . VAL A 1 129 ? 8.238 -3.447 -5.689 1.00 95.12 129 VAL A CA 1
ATOM 949 C C . VAL A 1 129 ? 7.477 -3.703 -4.393 1.00 95.12 129 VAL A C 1
ATOM 951 O O . VAL A 1 129 ? 6.461 -3.066 -4.091 1.00 95.12 129 VAL A O 1
ATOM 954 N N . LEU A 1 130 ? 7.970 -4.660 -3.607 1.00 96.00 130 LEU A N 1
ATOM 955 C CA . LEU A 1 130 ? 7.341 -5.082 -2.362 1.00 96.00 130 LEU A CA 1
ATOM 956 C C . LEU A 1 130 ? 7.465 -4.013 -1.273 1.00 96.00 130 LEU A C 1
ATOM 958 O O . LEU A 1 130 ? 8.561 -3.581 -0.915 1.00 96.00 130 LEU A O 1
ATOM 962 N N . HIS A 1 131 ? 6.325 -3.655 -0.694 1.00 97.38 1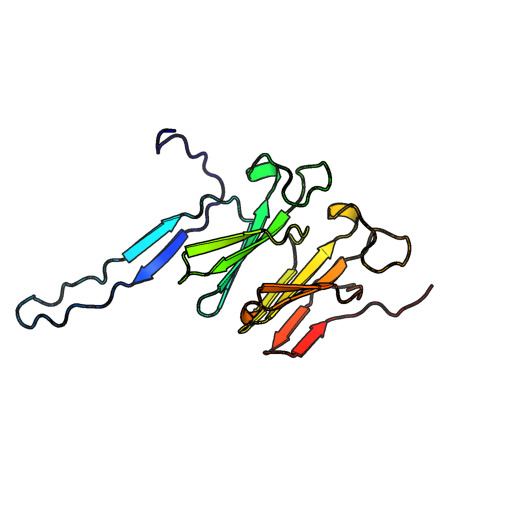31 HIS A N 1
ATOM 963 C CA . HIS A 1 131 ? 6.215 -2.773 0.458 1.00 97.38 131 HIS A CA 1
ATOM 964 C C . HIS A 1 131 ? 5.550 -3.502 1.624 1.00 97.38 131 HIS A C 1
ATOM 966 O O . HIS A 1 131 ? 4.686 -4.364 1.439 1.00 97.38 131 HIS A O 1
ATOM 972 N N . ALA A 1 132 ? 5.949 -3.133 2.840 1.00 97.31 132 ALA A N 1
ATOM 973 C CA . ALA A 1 132 ? 5.328 -3.594 4.072 1.00 97.31 132 ALA A CA 1
ATOM 974 C C . ALA A 1 132 ? 4.911 -2.393 4.924 1.00 97.31 132 ALA A C 1
ATOM 976 O O . ALA A 1 132 ? 5.737 -1.550 5.272 1.00 97.31 132 ALA A O 1
ATOM 977 N N . TYR A 1 133 ? 3.635 -2.333 5.283 1.00 97.88 133 TYR A N 1
ATOM 978 C CA . TYR A 1 133 ? 3.091 -1.371 6.228 1.00 97.88 133 TYR A CA 1
ATOM 979 C C . TYR A 1 133 ? 2.849 -2.045 7.580 1.00 97.88 133 TYR A C 1
ATOM 981 O O . TYR A 1 133 ? 2.186 -3.083 7.671 1.00 97.88 133 TYR A O 1
ATOM 989 N N . ASN A 1 134 ? 3.409 -1.451 8.634 1.00 97.12 134 ASN A N 1
ATOM 990 C CA . ASN A 1 134 ? 3.175 -1.851 10.011 1.00 97.12 134 ASN A CA 1
ATOM 991 C C . ASN A 1 134 ? 2.048 -1.007 10.610 1.00 97.12 134 ASN A C 1
ATOM 993 O O . ASN A 1 134 ? 2.239 0.167 10.923 1.00 97.12 134 ASN A O 1
ATOM 997 N N . VAL A 1 135 ? 0.898 -1.640 10.822 1.00 95.25 135 VAL A N 1
ATOM 998 C CA . VAL A 1 135 ? -0.318 -1.012 11.354 1.00 95.25 135 VAL A CA 1
ATOM 999 C C . VAL A 1 135 ? -0.096 -0.425 12.749 1.00 95.25 135 VAL A C 1
ATOM 1001 O O . VAL A 1 135 ? -0.604 0.646 13.058 1.00 95.25 135 VAL A O 1
ATOM 1004 N N . ALA A 1 136 ? 0.677 -1.103 13.600 1.00 94.06 136 ALA A N 1
ATOM 1005 C CA . ALA A 1 136 ? 0.872 -0.682 14.985 1.00 94.06 136 ALA A CA 1
ATOM 1006 C C . ALA A 1 136 ? 1.790 0.540 15.118 1.00 94.06 136 ALA A C 1
ATOM 1008 O O . ALA A 1 136 ? 1.715 1.250 16.122 1.00 94.06 136 ALA A O 1
ATOM 1009 N N . THR A 1 137 ? 2.678 0.764 14.146 1.00 96.12 137 THR A N 1
ATOM 1010 C CA . THR A 1 137 ? 3.628 1.885 14.162 1.00 96.12 137 THR A CA 1
ATOM 1011 C C . THR A 1 137 ? 3.340 2.943 13.105 1.00 96.12 137 THR A C 1
ATOM 1013 O O . THR A 1 137 ? 4.081 3.922 13.059 1.00 96.12 137 THR A O 1
ATOM 1016 N N . ASP A 1 138 ? 2.308 2.755 12.276 1.00 95.62 138 ASP A N 1
ATOM 1017 C CA . ASP A 1 138 ? 1.965 3.630 11.147 1.00 95.62 138 ASP A CA 1
ATOM 1018 C C . ASP A 1 138 ? 3.197 3.911 10.272 1.00 95.62 138 ASP A C 1
ATOM 1020 O O . ASP A 1 138 ? 3.636 5.041 10.070 1.00 95.62 138 ASP A O 1
ATOM 1024 N N . THR A 1 139 ? 3.882 2.834 9.875 1.00 97.12 139 THR A N 1
ATOM 1025 C CA . THR A 1 139 ? 5.162 2.924 9.163 1.00 97.12 139 THR A CA 1
ATOM 1026 C C . THR A 1 139 ? 5.148 2.054 7.926 1.00 97.12 139 THR A C 1
ATOM 1028 O O . THR A 1 139 ? 4.976 0.840 8.026 1.00 97.12 139 THR A O 1
ATOM 1031 N N . THR A 1 140 ? 5.422 2.662 6.776 1.00 98.12 140 THR A N 1
ATOM 1032 C CA . THR A 1 140 ? 5.648 1.947 5.521 1.00 98.12 140 THR A CA 1
ATOM 1033 C C . THR A 1 140 ? 7.140 1.763 5.272 1.00 98.12 140 THR A C 1
ATOM 1035 O O . THR A 1 140 ? 7.927 2.692 5.439 1.00 98.12 140 THR A O 1
ATOM 1038 N N . THR A 1 141 ? 7.529 0.560 4.864 1.00 97.88 141 THR A N 1
ATOM 1039 C CA . THR A 1 141 ? 8.891 0.214 4.454 1.00 97.88 141 THR A CA 1
ATOM 1040 C C . THR A 1 141 ? 8.866 -0.259 3.005 1.00 97.88 141 THR A C 1
ATOM 1042 O O . THR A 1 141 ? 8.200 -1.249 2.701 1.00 97.88 141 THR A O 1
ATOM 1045 N N . ASN A 1 142 ? 9.596 0.433 2.130 1.00 97.56 142 ASN A N 1
ATOM 1046 C CA . ASN A 1 142 ? 9.984 -0.098 0.826 1.00 97.56 142 ASN A CA 1
ATOM 1047 C C . ASN A 1 142 ? 11.064 -1.163 1.054 1.00 97.56 142 ASN A C 1
ATOM 1049 O O . ASN A 1 142 ? 12.062 -0.881 1.718 1.00 97.56 142 ASN A O 1
ATOM 1053 N N . LEU A 1 143 ? 10.847 -2.384 0.568 1.00 95.31 143 LEU A N 1
ATOM 1054 C CA . LEU A 1 143 ? 11.825 -3.461 0.712 1.00 95.31 143 LEU A CA 1
ATOM 1055 C C . LEU A 1 143 ? 12.838 -3.504 -0.434 1.00 95.31 143 LEU A C 1
ATOM 1057 O O . LEU A 1 143 ? 13.778 -4.281 -0.330 1.00 95.31 143 LEU A O 1
ATOM 1061 N N . GLU A 1 144 ? 12.662 -2.690 -1.482 1.00 95.44 144 GLU A N 1
ATOM 1062 C CA . GLU A 1 144 ? 13.540 -2.638 -2.664 1.00 95.44 144 GLU A CA 1
ATOM 1063 C C . GLU A 1 144 ? 13.630 -4.003 -3.378 1.00 95.44 144 GLU A C 1
ATOM 1065 O O . GLU A 1 144 ? 14.638 -4.362 -3.981 1.00 95.44 144 GLU A O 1
ATOM 1070 N N . LEU A 1 145 ? 12.567 -4.810 -3.269 1.00 92.75 145 LEU A N 1
ATOM 1071 C CA . LEU A 1 145 ? 12.497 -6.159 -3.825 1.00 92.75 145 LEU A CA 1
ATOM 1072 C C . LEU A 1 145 ? 11.432 -6.242 -4.912 1.00 92.75 145 LEU A C 1
ATOM 1074 O O . LEU A 1 145 ? 10.236 -6.145 -4.625 1.00 92.75 145 LEU A O 1
ATOM 1078 N N . THR A 1 146 ? 11.873 -6.521 -6.134 1.00 92.50 146 THR A N 1
ATOM 1079 C CA . THR A 1 146 ? 11.002 -6.826 -7.270 1.00 92.50 146 THR A CA 1
ATOM 1080 C C . THR A 1 146 ? 10.344 -8.193 -7.117 1.00 92.50 146 THR A C 1
ATOM 1082 O O . THR A 1 146 ? 10.987 -9.193 -6.769 1.00 92.50 146 THR A O 1
ATOM 1085 N N . VAL A 1 147 ? 9.050 -8.258 -7.432 1.00 90.25 147 VAL A N 1
ATOM 1086 C CA . VAL A 1 147 ? 8.249 -9.484 -7.396 1.00 90.25 147 VAL A CA 1
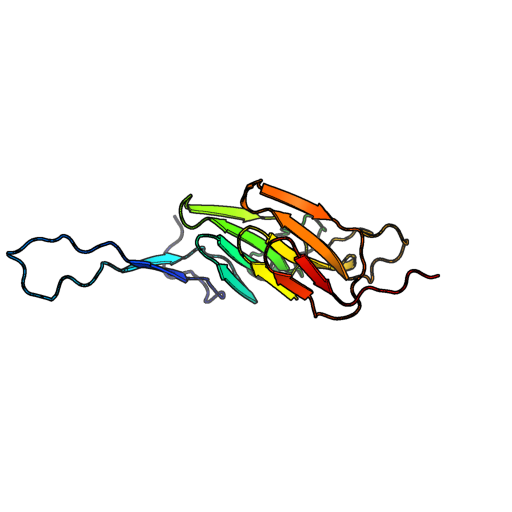ATOM 1087 C C . VAL A 1 147 ? 7.654 -9.769 -8.782 1.00 90.25 147 VAL A C 1
ATOM 1089 O O . VAL A 1 147 ? 6.826 -9.014 -9.280 1.00 90.25 147 VAL A O 1
ATOM 1092 N N . PHE A 1 148 ? 8.022 -10.899 -9.403 1.00 79.31 148 PHE A N 1
ATOM 1093 C CA . PHE A 1 148 ? 7.570 -11.264 -10.764 1.00 79.31 148 PHE A CA 1
ATOM 1094 C C . PHE A 1 148 ? 6.156 -11.847 -10.836 1.00 79.31 148 PHE A C 1
ATOM 1096 O O . PHE A 1 148 ? 5.587 -12.013 -11.916 1.00 79.31 148 PHE A O 1
ATOM 1103 N N . SER A 1 149 ? 5.594 -12.233 -9.695 1.00 72.06 149 SER A N 1
ATOM 1104 C CA . SER A 1 149 ? 4.255 -12.803 -9.627 1.00 72.06 149 SER A CA 1
ATOM 1105 C C . SER A 1 149 ? 3.443 -12.079 -8.582 1.00 72.06 149 SER A C 1
ATOM 1107 O O . SER A 1 149 ? 3.955 -11.714 -7.534 1.00 72.06 149 SER A O 1
ATOM 1109 N N . SER A 1 150 ? 2.143 -11.997 -8.801 1.00 73.50 150 SER A N 1
ATOM 1110 C CA . SER A 1 150 ? 1.199 -11.413 -7.854 1.00 73.50 150 SER A CA 1
ATOM 1111 C C . SER A 1 150 ? 1.114 -12.191 -6.516 1.00 73.50 150 SER A C 1
ATOM 1113 O O . SER A 1 150 ? 0.384 -11.809 -5.610 1.00 73.50 150 SER A O 1
ATOM 1115 N N . ASN A 1 151 ? 1.848 -13.296 -6.357 1.00 82.31 151 ASN A N 1
ATOM 1116 C CA . ASN A 1 151 ? 1.830 -14.108 -5.146 1.00 82.31 151 ASN A CA 1
ATOM 1117 C C . ASN A 1 151 ? 2.713 -13.487 -4.061 1.00 82.31 151 ASN A C 1
ATOM 1119 O O . ASN A 1 151 ? 3.934 -13.661 -4.058 1.00 82.31 151 ASN A O 1
ATOM 1123 N N . ILE A 1 152 ? 2.055 -12.825 -3.123 1.00 90.50 152 ILE A N 1
ATOM 1124 C CA . ILE A 1 152 ? 2.592 -12.472 -1.815 1.00 90.50 152 ILE A CA 1
ATOM 1125 C C . ILE A 1 152 ? 1.788 -13.231 -0.755 1.00 90.50 152 ILE A C 1
ATOM 1127 O O . ILE A 1 152 ? 0.632 -13.580 -0.980 1.00 90.50 152 ILE A O 1
ATOM 1131 N N . GLY A 1 153 ? 2.407 -13.529 0.378 1.00 92.31 153 GLY A N 1
ATOM 1132 C CA . GLY A 1 153 ? 1.758 -14.133 1.533 1.00 92.31 153 GLY A CA 1
ATOM 1133 C C . GLY A 1 153 ? 2.326 -13.545 2.813 1.00 92.31 153 GLY A C 1
ATOM 1134 O O . GLY A 1 153 ? 3.529 -13.278 2.882 1.00 92.31 153 GLY A O 1
ATOM 1135 N N . VAL A 1 154 ? 1.460 -13.353 3.804 1.00 95.25 154 VAL A N 1
ATOM 1136 C CA . VAL A 1 154 ? 1.797 -12.801 5.119 1.00 95.25 154 VAL A CA 1
ATOM 1137 C C . VAL A 1 154 ? 1.370 -13.797 6.197 1.00 95.25 154 VAL A C 1
ATOM 1139 O O . VAL A 1 154 ? 0.280 -14.356 6.118 1.00 95.25 154 VAL A O 1
ATOM 1142 N N . ASP A 1 155 ? 2.246 -14.033 7.173 1.00 94.56 155 ASP A N 1
ATOM 1143 C CA . ASP A 1 155 ? 1.954 -14.750 8.425 1.00 94.56 155 ASP A CA 1
ATOM 1144 C C . ASP A 1 155 ? 2.735 -14.076 9.564 1.00 94.56 155 ASP A C 1
ATOM 1146 O O . ASP A 1 155 ? 3.959 -14.232 9.705 1.00 94.56 155 ASP A O 1
ATOM 1150 N N . GLY A 1 156 ? 2.039 -13.230 10.318 1.00 90.00 156 GLY A N 1
ATOM 1151 C CA . GLY A 1 156 ? 2.586 -12.279 11.272 1.00 90.00 156 GLY A CA 1
ATOM 1152 C C . GLY A 1 156 ? 3.682 -11.427 10.636 1.00 90.00 156 GLY A C 1
ATOM 1153 O O . GLY A 1 156 ? 3.445 -10.632 9.736 1.00 90.00 156 GLY A O 1
ATOM 1154 N N . ASN A 1 157 ? 4.920 -11.629 11.089 1.00 86.88 157 ASN A N 1
ATOM 1155 C CA . ASN A 1 157 ? 6.092 -10.899 10.596 1.00 86.88 157 ASN A CA 1
ATOM 1156 C C . ASN A 1 157 ? 6.823 -11.618 9.443 1.00 86.88 157 ASN A C 1
ATOM 1158 O O . ASN A 1 157 ? 7.951 -11.250 9.110 1.00 86.88 157 ASN A O 1
ATOM 1162 N N . THR A 1 158 ? 6.236 -12.670 8.875 1.00 91.62 158 THR A N 1
ATOM 1163 C CA . THR A 1 158 ? 6.837 -13.459 7.794 1.00 91.62 158 THR A CA 1
ATOM 1164 C C . THR A 1 158 ? 6.194 -13.095 6.466 1.00 91.62 158 THR A C 1
ATOM 1166 O O . THR A 1 158 ? 4.972 -13.123 6.350 1.00 91.62 158 THR A O 1
ATOM 1169 N N . LEU A 1 159 ? 7.021 -12.813 5.456 1.00 93.00 159 LEU A N 1
ATOM 1170 C CA . LEU A 1 159 ? 6.587 -12.591 4.077 1.00 93.00 159 LEU A CA 1
ATOM 1171 C C . LEU A 1 159 ? 7.086 -13.724 3.179 1.00 93.00 159 LEU A C 1
ATOM 1173 O O . LEU A 1 159 ? 8.264 -14.081 3.218 1.00 93.00 159 LEU A O 1
ATOM 1177 N N . ALA A 1 160 ? 6.200 -14.261 2.346 1.00 92.12 160 ALA A N 1
ATOM 1178 C CA . ALA A 1 160 ? 6.532 -15.203 1.284 1.00 92.12 160 ALA A CA 1
ATOM 1179 C C . ALA A 1 160 ? 6.186 -14.580 -0.070 1.00 92.12 160 ALA A C 1
ATOM 1181 O O . ALA A 1 160 ? 5.072 -14.109 -0.268 1.00 92.12 160 ALA A O 1
ATOM 1182 N N . PHE A 1 161 ? 7.133 -14.569 -1.003 1.00 90.62 161 PHE A N 1
ATOM 1183 C CA . PHE A 1 161 ? 6.959 -13.971 -2.326 1.00 90.62 161 PHE A CA 1
ATOM 1184 C C . PHE A 1 161 ? 7.911 -14.620 -3.333 1.00 90.62 161 PHE A C 1
ATOM 1186 O O . PHE A 1 161 ? 8.895 -15.262 -2.957 1.00 90.62 161 PHE A O 1
ATOM 1193 N N . ASN A 1 162 ? 7.607 -14.467 -4.621 1.00 87.81 162 ASN A N 1
ATOM 1194 C CA . ASN A 1 162 ? 8.498 -14.890 -5.697 1.00 87.81 162 ASN A CA 1
ATOM 1195 C C . ASN A 1 162 ? 9.365 -13.706 -6.139 1.00 87.81 162 ASN A C 1
ATOM 1197 O O . ASN A 1 162 ? 8.913 -12.860 -6.913 1.00 87.81 162 ASN A O 1
ATOM 1201 N N . ALA A 1 163 ? 10.574 -13.639 -5.589 1.00 81.81 163 ALA A N 1
ATOM 1202 C CA . ALA A 1 163 ? 11.532 -12.584 -5.884 1.00 81.81 163 ALA A CA 1
ATOM 1203 C C . ALA A 1 163 ? 12.068 -12.686 -7.316 1.00 81.81 163 ALA A C 1
ATOM 1205 O O . ALA A 1 163 ? 12.269 -13.787 -7.838 1.00 81.81 163 ALA A O 1
ATOM 1206 N N . ALA A 1 164 ? 12.374 -11.537 -7.908 1.00 73.69 164 ALA A N 1
ATOM 1207 C CA . ALA A 1 164 ? 13.268 -11.495 -9.049 1.00 73.69 164 ALA A CA 1
ATOM 1208 C C . ALA A 1 164 ? 14.672 -11.975 -8.665 1.00 73.69 164 ALA A C 1
ATOM 1210 O O . ALA A 1 164 ? 15.188 -11.634 -7.600 1.00 73.69 164 ALA A O 1
ATOM 1211 N N . GLU A 1 165 ? 15.297 -12.782 -9.526 1.00 62.75 165 GLU A N 1
ATOM 1212 C CA . GLU A 1 165 ? 16.738 -12.998 -9.427 1.00 62.75 165 GLU A CA 1
ATOM 1213 C C . GLU A 1 165 ? 17.415 -11.683 -9.825 1.00 62.75 165 GLU A C 1
ATOM 1215 O O . GLU A 1 165 ? 17.150 -11.151 -10.899 1.00 62.75 165 GLU A O 1
ATOM 1220 N N . SER A 1 166 ? 18.241 -11.128 -8.941 1.00 54.44 166 SER A N 1
ATOM 1221 C CA . SER A 1 166 ? 18.975 -9.895 -9.217 1.00 54.44 166 SER A CA 1
ATOM 1222 C C . SER A 1 166 ? 19.993 -10.127 -10.346 1.00 54.44 166 SER A C 1
ATOM 1224 O O . SER A 1 166 ? 20.999 -10.807 -10.123 1.00 54.44 166 SER A O 1
ATOM 1226 N N . GLY A 1 167 ? 19.754 -9.560 -11.529 1.00 54.31 167 GLY A N 1
ATOM 1227 C CA . GLY A 1 167 ? 20.699 -9.480 -12.656 1.00 54.31 167 GLY A CA 1
ATOM 1228 C C . GLY A 1 167 ? 19.947 -9.286 -13.978 1.00 54.31 167 GLY A C 1
ATOM 1229 O O . GLY A 1 167 ? 19.002 -10.021 -14.239 1.00 54.31 167 GLY A O 1
ATOM 1230 N N . GLU A 1 168 ? 20.265 -8.335 -14.856 1.00 40.81 168 GLU A N 1
ATOM 1231 C CA . GLU A 1 168 ? 21.467 -7.522 -15.111 1.00 40.81 168 GLU A CA 1
ATOM 1232 C C . GLU A 1 168 ? 21.077 -6.131 -15.632 1.00 40.81 168 GLU A C 1
ATOM 1234 O O . GLU A 1 168 ? 20.018 -6.041 -16.293 1.00 40.81 168 GLU A O 1
#

Radius of gyration: 19.19 Å; chains: 1; bounding box: 60×36×47 Å

=== Feature glossary ===
Key to the feature types in this record:

Secondary structure (8-state, DSSP). Secondary structure is the local, repeating backbone conformation. DSSP classifies it into eight states by reading the hydrogen-bond network: three helix types (H, G, I), two β types (E, B), two non-regular types (T, S), and unstructured coil (-).

Backbone torsions (φ/ψ). Backbone dihedral angles. Every residue except chain termini has a φ (preceding-C → N → Cα → C) and a ψ (N → Cα → C → next-N). They are reported in degrees following the IUPAC sign convention. Secondary structure is essentially a statement about which (φ, ψ) basin each residue occupies.

Predicted aligned error. Predicted Aligned Error (PAE) is an AlphaFold confidence matrix: entry (i, j) is the expected error in the position of residue j, in ångströms, when the prediction is superimposed on the true structure at residue i. Low PAE within a block of residues means that block is internally rigid and well-predicted; high PAE between two blocks means their relative placement is uncertain even if each block individually is confident.

B-factor. B-factor (Debye–Waller factor) reflects atomic displacement in the crystal lattice. It is an experimental observable (units Å²), not a prediction; low values mean the atom is pinned down, high values mean it moves or is heterogeneous across the crystal.

Secondary structure (3-state, P-SEA). Three-state secondary structure (P-SEA) collapses the eight DSSP classes into helix (a), strand (b), and coil (c). P-SEA assigns these from Cα geometry alone — distances and angles — without requiring backbone oxygens, so it works on any Cα trace.

Sequence. Primary structure: the covalent order of the twenty standard amino acids along the backbone. Two proteins with the same sequence will (almost always) fold to the same structure; two with 30% identity often share a fold but not the details.

pLDDT. pLDDT is the predicted lDDT-Cα score: AlphaFold's confidence that the local environment of each residue (all inter-atomic distances within 15 Å) is correctly placed. It is a per-residue number between 0 and 100, with higher meaning more reliable.

InterPro / GO / CATH / organism. Functional annotations link the protein to curated databases. InterPro entries identify conserved domains and families by matching the sequence against member-database signatures (Pfam, PROSITE, CDD, …). Gene Ontology (GO) terms describe molecular function, biological process, and cellular component in a controlled vocabulary. CATH places the structure in a hierarchical fold classification (Class/Architecture/Topology/Homologous-superfamily). The organism is the source species.

Contact-map, Ramachandran, and PAE plots. Three diagnostic plots accompany the record. The Cα contact map visualizes the tertiary structure as a 2D adjacency matrix (8 Å cutoff, sequence-local contacts suppressed). The Ramachandran plot shows the distribution of backbone (φ, ψ) torsions, with points in the α and β basins reflecting secondary structure content. The PAE plot shows AlphaFold's inter-residue confidence as a color matrix.

mmCIF coordinates. The mmCIF table is the protein's shape written out atom by atom. For each backbone N, Cα, C, and carbonyl O, it records an (x, y, z) coordinate triple in Å plus the residue type, chain letter, and residue number.

Radius of gyration, Cα contacts, bounding box. Three whole-structure scalars: the radius of gyration (RMS distance of Cα from centroid, in Å), the count of Cα–Cα contacts (pairs closer than 8 Å and separated by more than four residues in sequence — i.e. tertiary, not local, contacts), and the bounding-box dimensions. Together they distinguish compact globular folds from extended fibres or disordered chains.

Foldseek 3Di. The Foldseek 3Di string encodes local tertiary geometry as a 20-letter alphabet — one character per residue — derived from the relative positions of nearby Cα atoms. Unlike the amino-acid sequence, 3Di is a direct function of the 3D structure, so two proteins with the same fold have similar 3Di strings even at low sequence identity.

Rendered structure images. Six rendered views show the 3D structure from the faces of a cube — i.e. along ±x, ±y, ±z. Rendering representation is drawn randomly per protein from cartoon (secondary-structure ribbons), sticks (backbone bonds), or molecular surface; coloring is either N→C rainbow (blue at the N-terminus through red at the C-terminus) or one color per chain.

Nearest PDB structures. The Foldseek neighbor list gives the closest experimentally determined structures in the PDB, ranked by structural alignment. TM-score near 1 means near-identical fold; near 0.3 means only rough topology match. This is how one finds what a novel AlphaFold prediction most resembles in the solved-structure universe.

Solvent-accessible surface area. SASA measures how much of the protein is reachable by solvent. It is computed by rolling a water-sized probe over the atomic surface and summing the exposed area (Å²). Per-residue SASA distinguishes core (buried, low SASA) from surface (exposed, high SASA) residues; total SASA is a whole-molecule size measure.